Protein AF-A0A6B3FQA1-F1 (afdb_monomer)

Sequence (133 aa):
LWSHFACADEPGHPSIAAQLAVYRDLVAYAEKEGVEPEVRHLANSPATLTIPEAHFDLVRTGIAMYGISPAPELGTSAELGLRPVMTLAAAVALVKDAPAGHGVSYGHHYTTPADTTLGLIPVGYADGVPRHA

Secondary structure (DSSP, 8-state):
-B---SSTTSTT-HHHHHHHHHHHHHHHHHHHTT---S--B--BHHHHHH-GGG-TT--B--GGGGT--S-GGG--TTTTT------------EEEEE-TT-EESGGG-EE-SSSEEEEE----GGGT--TT-

pLDDT: mean 97.63, std 2.91, range [66.94, 98.81]

Solvent-accessible surface area (backbone atoms only — not comparable to full-atom values): 8062 Å² total; per-residue (Å²): 81,74,62,74,72,92,50,50,54,42,87,85,44,68,62,53,63,52,52,53,50,53,50,51,54,52,49,55,50,39,45,74,75,69,51,81,62,95,47,37,31,40,17,37,40,38,24,60,77,75,36,73,94,39,31,75,74,39,65,52,66,52,57,47,76,49,10,39,50,76,27,78,86,76,37,52,24,65,82,69,74,32,62,65,74,78,81,92,81,81,66,74,75,45,76,46,80,43,55,52,72,42,65,45,76,85,89,42,83,45,56,36,90,44,70,46,76,48,73,40,64,89,72,45,57,94,78,66,47,65,88,86,112

Foldseek 3Di:
DEDEQPPLLPPPDPSVVVVLVVLVVVVVVCVVVVDDDPFYAYAEQSCVQPPVVRCGRHHHYDCQVQLADPYVNSPGSVVSVGDHDDDDDFDFPDKDWDAFQCQDDPPSPDGHNGTDIDTDTPDDVVNPPDPVD

Nearest PDB structures (foldseek):
  5fac-assembly2_C  TM=9.937E-01  e=1.362E-17  Streptomyces coelicolor A3(2)
  1vfh-assembly1_A  TM=9.961E-01  e=3.456E-17  Streptomyces lavendulae
  3b8u-assembly2_C  TM=9.245E-01  e=3.751E-11  Escherichia coli K-12
  4wr3-assembly2_D  TM=9.228E-01  e=6.384E-11  Escherichia coli
  2vd9-assembly1_B  TM=9.057E-01  e=1.068E-08  Bacillus anthracis str. Ames

Mean predicted aligned error: 3.46 Å

Radius of gyration: 23.9 Å; Cα contacts (8 Å, |Δi|>4): 189; chains: 1; bounding box: 55×25×60 Å

Structure (mmCIF, N/CA/C/O backbone):
data_AF-A0A6B3FQA1-F1
#
_entry.id   AF-A0A6B3FQA1-F1
#
loop_
_atom_site.group_PDB
_atom_site.id
_atom_site.type_symbol
_atom_site.label_atom_id
_atom_site.label_alt_id
_atom_site.label_comp_id
_atom_site.label_asym_id
_atom_site.label_entity_id
_atom_site.label_seq_id
_atom_site.pdbx_PDB_ins_code
_atom_site.Cartn_x
_atom_site.Cartn_y
_atom_site.Cartn_z
_atom_site.occupancy
_atom_site.B_iso_or_equiv
_atom_site.auth_seq_id
_atom_site.auth_comp_id
_atom_site.auth_asym_id
_atom_site.auth_atom_id
_atom_site.pdbx_PDB_model_num
ATOM 1 N N . LEU A 1 1 ? -20.796 -1.040 15.728 1.00 96.00 1 LEU A N 1
ATOM 2 C CA . LEU A 1 1 ? -20.476 0.417 15.710 1.00 96.00 1 LEU A CA 1
ATOM 3 C C . LEU A 1 1 ? -19.066 0.631 15.187 1.00 96.00 1 LEU A C 1
ATOM 5 O O . LEU A 1 1 ? -18.200 -0.179 15.489 1.00 96.00 1 LEU A O 1
ATOM 9 N N . TRP A 1 2 ? -18.792 1.690 14.423 1.00 98.44 2 TRP A N 1
ATOM 10 C CA . TRP A 1 2 ? -17.501 1.800 13.737 1.00 98.44 2 TRP A CA 1
ATOM 11 C C . TRP A 1 2 ? -17.061 3.219 13.394 1.00 98.44 2 TRP A C 1
ATOM 13 O O . TRP A 1 2 ? -17.863 4.145 13.421 1.00 98.44 2 TRP A O 1
ATOM 23 N N . SER A 1 3 ? -15.776 3.360 13.062 1.00 98.62 3 SER A N 1
ATOM 24 C CA . SER A 1 3 ? -15.196 4.556 12.441 1.00 98.62 3 SER A CA 1
ATOM 25 C C . SER A 1 3 ? -13.919 4.189 11.653 1.00 98.62 3 SER A C 1
ATOM 27 O O . SER A 1 3 ? -13.657 3.005 11.389 1.00 98.62 3 SER A O 1
ATOM 29 N N . HIS A 1 4 ? -13.143 5.181 11.216 1.00 98.69 4 HIS A N 1
ATOM 30 C CA . HIS A 1 4 ? -11.905 5.014 10.456 1.00 98.69 4 HIS A CA 1
ATOM 31 C C . HIS A 1 4 ? -10.874 6.082 10.844 1.00 98.69 4 HIS A C 1
ATOM 33 O O . HIS A 1 4 ? -11.196 7.271 10.877 1.00 98.69 4 HIS A O 1
ATOM 39 N N . PHE A 1 5 ? -9.640 5.668 11.138 1.00 98.69 5 PHE A N 1
ATOM 40 C CA . PHE A 1 5 ? -8.547 6.612 11.375 1.00 98.69 5 PHE A CA 1
ATOM 41 C C . PHE A 1 5 ? -8.170 7.347 10.092 1.00 98.69 5 PHE A C 1
ATOM 43 O O . PHE A 1 5 ? -8.131 6.739 9.025 1.00 98.69 5 PHE A O 1
ATOM 50 N N . ALA A 1 6 ? -7.870 8.638 10.223 1.00 98.38 6 ALA A N 1
ATOM 51 C CA . ALA A 1 6 ? -7.417 9.462 9.108 1.00 98.38 6 ALA A CA 1
ATOM 52 C C . ALA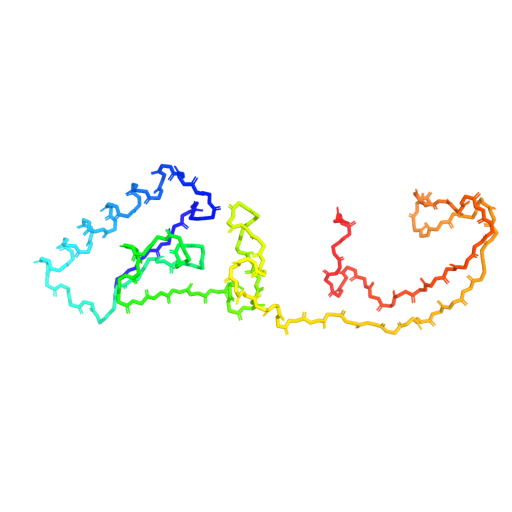 A 1 6 ? -5.910 9.321 8.843 1.00 98.38 6 ALA A C 1
ATOM 54 O O . ALA A 1 6 ? -5.522 9.289 7.686 1.00 98.38 6 ALA A O 1
ATOM 55 N N . CYS A 1 7 ? -5.102 9.213 9.906 1.00 98.12 7 CYS A N 1
ATOM 56 C CA . CYS A 1 7 ? -3.633 9.273 9.842 1.00 98.12 7 CYS A CA 1
ATOM 57 C C . CYS A 1 7 ? -2.978 8.124 10.627 1.00 98.12 7 CYS A C 1
ATOM 59 O O . CYS A 1 7 ? -1.971 8.321 11.298 1.00 98.12 7 CYS A O 1
ATOM 61 N N . ALA A 1 8 ? -3.589 6.933 10.671 1.00 97.56 8 ALA A N 1
ATOM 62 C CA . ALA A 1 8 ? -3.000 5.803 11.410 1.00 97.56 8 ALA A CA 1
ATOM 63 C C . ALA A 1 8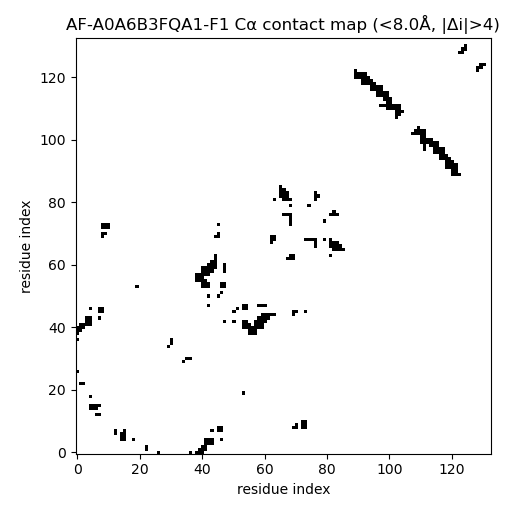 ? -1.679 5.302 10.793 1.00 97.56 8 ALA A C 1
ATOM 65 O O . ALA A 1 8 ? -0.913 4.609 11.456 1.00 97.56 8 ALA A O 1
ATOM 66 N N . ASP A 1 9 ? -1.441 5.644 9.532 1.00 97.00 9 ASP A N 1
ATOM 67 C CA . ASP A 1 9 ? -0.212 5.482 8.762 1.00 97.00 9 ASP A CA 1
ATOM 68 C C . ASP A 1 9 ? 0.894 6.487 9.129 1.00 97.00 9 ASP A C 1
ATOM 70 O O . ASP A 1 9 ? 2.037 6.277 8.740 1.00 97.00 9 ASP A O 1
ATOM 74 N N . GLU A 1 10 ? 0.597 7.505 9.942 1.00 97.00 10 GLU A N 1
ATOM 75 C CA . GLU A 1 10 ? 1.562 8.482 10.459 1.00 97.00 10 GLU A CA 1
ATOM 76 C C . GLU A 1 10 ? 1.792 8.267 11.973 1.00 97.00 10 GLU A C 1
ATOM 78 O O . GLU A 1 10 ? 1.027 8.776 12.806 1.00 97.00 10 GLU A O 1
ATOM 83 N N . PRO A 1 11 ? 2.831 7.513 12.393 1.00 93.38 11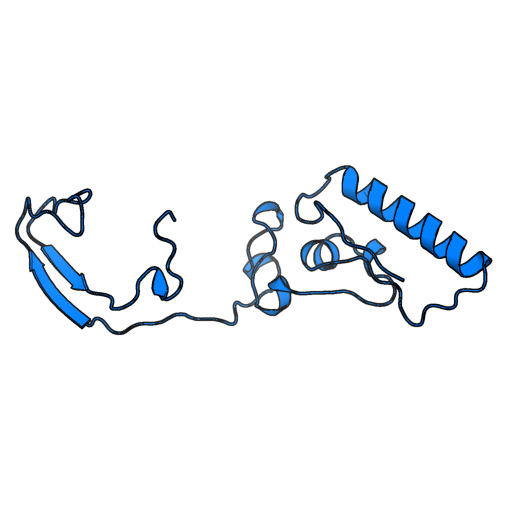 PRO A N 1
ATOM 84 C CA . PRO A 1 11 ? 3.088 7.239 13.805 1.00 93.38 11 PRO A CA 1
ATOM 85 C C . PRO A 1 11 ? 3.180 8.503 14.662 1.00 93.38 11 PRO A C 1
ATOM 87 O O . PRO A 1 11 ? 3.954 9.417 14.388 1.00 93.38 11 PRO A O 1
ATOM 90 N N . GLY A 1 12 ? 2.409 8.534 15.749 1.00 94.25 12 GLY A N 1
ATOM 91 C CA . GLY A 1 12 ? 2.395 9.659 16.685 1.00 94.25 12 GLY A CA 1
ATOM 92 C C . GLY A 1 12 ? 1.546 10.853 16.244 1.00 94.25 12 GLY A C 1
ATOM 93 O O . GLY A 1 12 ? 1.489 11.839 16.982 1.00 94.25 12 GLY A O 1
ATOM 94 N N . HIS A 1 13 ? 0.847 10.782 15.103 1.00 98.12 13 HIS A N 1
ATOM 95 C CA . HIS A 1 13 ? -0.044 11.860 14.686 1.00 98.12 13 HIS A CA 1
ATOM 96 C C . HIS A 1 13 ? -1.155 12.087 15.740 1.00 98.12 13 HIS A C 1
ATOM 98 O O . HIS A 1 13 ? -1.861 11.145 16.122 1.00 98.12 13 HIS A O 1
ATOM 104 N N . PRO A 1 14 ? -1.368 13.327 16.226 1.00 98.06 14 PRO A N 1
ATOM 105 C CA . PRO A 1 14 ? -2.253 13.600 17.365 1.00 98.06 14 PRO A CA 1
ATOM 106 C C . PRO A 1 14 ? -3.726 13.254 17.101 1.00 98.06 14 PRO A C 1
ATOM 108 O O . PRO A 1 14 ? -4.480 12.995 18.042 1.00 98.06 14 PRO A O 1
ATOM 111 N N . SER A 1 15 ? -4.144 13.203 15.828 1.00 98.56 15 SER A N 1
ATOM 112 C CA . SER A 1 15 ? -5.502 12.776 15.464 1.00 98.56 15 SER A CA 1
ATOM 113 C C . SER A 1 15 ? -5.797 11.334 15.875 1.00 98.56 15 SER A C 1
ATOM 115 O O . SER A 1 15 ? -6.948 11.036 16.169 1.00 98.56 15 SER A O 1
ATOM 117 N N . ILE A 1 16 ? -4.791 10.457 15.965 1.00 98.50 16 ILE A N 1
ATOM 118 C CA . ILE A 1 16 ? -4.980 9.054 16.348 1.00 98.50 16 ILE A CA 1
ATOM 119 C C . ILE A 1 16 ? -5.581 8.977 17.754 1.00 98.50 16 ILE A C 1
ATOM 121 O O . ILE A 1 16 ? -6.649 8.394 17.952 1.00 98.50 16 ILE A O 1
ATOM 125 N N . ALA A 1 17 ? -4.932 9.621 18.728 1.00 98.31 17 ALA A N 1
ATOM 126 C CA . ALA A 1 17 ? -5.403 9.635 20.109 1.00 98.31 17 ALA A CA 1
ATOM 127 C C . ALA A 1 17 ? -6.771 10.327 20.229 1.00 98.31 17 ALA A C 1
ATOM 129 O O . ALA A 1 17 ? -7.659 9.825 20.919 1.00 98.31 17 ALA A O 1
ATOM 130 N N . ALA A 1 18 ? -6.969 11.437 19.510 1.00 98.62 18 ALA A N 1
ATOM 131 C CA . ALA A 1 18 ? -8.233 12.169 19.515 1.00 98.62 18 ALA A CA 1
ATOM 132 C C . ALA A 1 18 ? -9.396 11.340 18.936 1.00 98.62 18 ALA A C 1
ATOM 134 O O . ALA A 1 18 ? -10.461 11.258 19.546 1.00 98.62 18 ALA A O 1
ATOM 135 N N . GLN A 1 19 ? -9.197 10.681 17.791 1.00 98.81 19 GLN A N 1
ATOM 136 C CA . GLN A 1 19 ? -10.213 9.834 17.163 1.00 98.81 19 GLN A CA 1
ATOM 137 C C . GLN A 1 19 ? -10.527 8.601 18.014 1.00 98.81 19 GLN A C 1
ATOM 139 O O . GLN A 1 19 ? -11.691 8.218 18.116 1.00 98.81 19 GLN A O 1
ATOM 144 N N . LEU A 1 20 ? -9.518 7.997 18.651 1.00 98.69 20 LEU A N 1
ATOM 145 C CA . LEU A 1 20 ? -9.719 6.861 19.548 1.00 98.69 20 LEU A CA 1
ATOM 146 C C . LEU A 1 20 ? -10.541 7.251 20.784 1.00 98.69 20 LEU A C 1
ATOM 148 O O . LEU A 1 20 ? -11.436 6.502 21.175 1.00 98.69 20 LEU A O 1
ATOM 152 N N . ALA A 1 21 ? -10.267 8.418 21.375 1.00 98.69 21 ALA A N 1
ATOM 153 C CA . ALA A 1 21 ? -11.037 8.941 22.501 1.00 98.69 21 ALA A CA 1
ATOM 154 C C . ALA A 1 21 ? -12.503 9.186 22.112 1.00 98.69 21 ALA A C 1
ATOM 156 O O . ALA A 1 21 ? -13.400 8.608 22.720 1.00 98.69 21 ALA A O 1
ATOM 157 N N . VAL A 1 22 ? -12.743 9.929 21.024 1.00 98.69 22 VAL A N 1
ATOM 158 C CA . VAL A 1 22 ? -14.103 10.202 20.523 1.00 98.69 22 VAL A CA 1
ATOM 159 C C . VAL A 1 22 ? -14.853 8.911 20.196 1.00 98.69 22 VAL A C 1
ATOM 161 O O . VAL A 1 22 ? -16.039 8.787 20.492 1.00 98.69 22 VAL A O 1
ATOM 164 N N . TYR A 1 23 ? -14.176 7.927 19.600 1.00 98.81 23 TYR A N 1
ATOM 165 C CA . TYR A 1 23 ? -14.796 6.643 19.296 1.00 98.81 23 TYR A CA 1
ATOM 166 C C . TYR A 1 23 ? -15.254 5.915 20.566 1.00 98.81 23 TYR A C 1
ATOM 168 O O . TYR A 1 23 ? -16.377 5.418 20.604 1.00 98.81 23 TYR A O 1
ATOM 176 N N . ARG A 1 24 ? -14.425 5.891 21.619 1.00 98.69 24 ARG A N 1
ATOM 177 C CA . ARG A 1 24 ? -14.789 5.286 22.911 1.00 98.69 24 ARG A CA 1
ATOM 178 C C . ARG A 1 24 ? -15.972 6.000 23.558 1.00 98.69 24 ARG A C 1
ATOM 180 O O . ARG A 1 24 ? -16.894 5.323 24.004 1.00 98.69 24 ARG A O 1
ATOM 187 N N . ASP A 1 25 ? -15.979 7.330 23.545 1.00 98.62 25 ASP A N 1
ATOM 188 C CA . ASP A 1 25 ? -17.073 8.127 24.108 1.00 98.62 25 ASP A CA 1
ATOM 189 C C . ASP A 1 25 ? -18.400 7.849 23.390 1.00 98.62 25 ASP A C 1
ATOM 191 O O . ASP A 1 25 ? -19.433 7.658 24.032 1.00 98.62 25 ASP A O 1
ATOM 195 N N . LEU A 1 26 ? -18.379 7.760 22.056 1.00 98.38 26 LEU A N 1
ATOM 196 C CA . LEU A 1 26 ? -19.577 7.477 21.264 1.00 98.38 26 LEU A CA 1
ATOM 197 C C . LEU A 1 26 ? -20.051 6.026 21.381 1.00 98.38 26 LEU A C 1
ATOM 199 O O . LEU A 1 26 ? -21.257 5.787 21.357 1.00 98.38 26 LEU A O 1
ATOM 203 N N . VAL A 1 27 ? -19.135 5.065 21.530 1.00 98.44 27 VAL A N 1
ATOM 204 C CA . VAL A 1 27 ? -19.498 3.675 21.845 1.00 98.44 27 VAL A CA 1
ATOM 205 C C . VAL A 1 27 ? -20.184 3.612 23.208 1.00 98.44 27 VAL A C 1
ATOM 207 O O . VAL A 1 27 ? -21.287 3.082 23.293 1.00 98.44 27 VAL A O 1
ATOM 210 N N . ALA A 1 28 ? -19.593 4.219 24.241 1.00 98.38 28 ALA A N 1
ATOM 211 C CA . ALA A 1 28 ? -20.164 4.232 25.587 1.00 98.38 28 ALA A CA 1
ATOM 212 C C . ALA A 1 28 ? -21.525 4.947 25.634 1.00 98.38 28 ALA A C 1
ATOM 214 O O . ALA A 1 28 ? -22.446 4.494 26.313 1.00 98.38 28 ALA A O 1
ATOM 215 N N . TYR A 1 29 ? -21.675 6.050 24.893 1.00 98.56 29 TYR A N 1
ATOM 216 C CA . TYR A 1 29 ? -22.958 6.731 24.738 1.00 98.56 29 TYR A CA 1
ATOM 217 C C . TYR A 1 29 ? -24.005 5.820 24.087 1.00 98.56 29 TYR A C 1
ATOM 219 O O . TYR A 1 29 ? -25.099 5.673 24.621 1.00 98.56 29 TYR A O 1
ATOM 227 N N . ALA A 1 30 ? -23.673 5.173 22.968 1.00 98.38 30 ALA A N 1
ATOM 228 C CA . ALA A 1 30 ? -24.605 4.294 22.272 1.00 98.38 30 ALA A CA 1
ATOM 229 C C . ALA A 1 30 ? -25.028 3.092 23.136 1.00 98.38 30 ALA A C 1
ATOM 231 O O . ALA A 1 30 ? -26.214 2.780 23.201 1.00 98.38 30 ALA A O 1
ATOM 232 N N . GLU A 1 31 ? -24.084 2.461 23.839 1.00 98.06 31 GLU A N 1
ATOM 233 C CA . GLU A 1 31 ? -24.363 1.359 24.771 1.00 98.06 31 GLU A CA 1
ATOM 234 C C . GLU A 1 31 ? -25.290 1.816 25.914 1.00 98.06 31 GLU A C 1
ATOM 236 O O . GLU A 1 31 ? -26.231 1.110 26.275 1.00 98.06 31 GLU A O 1
ATOM 241 N N . LYS A 1 32 ? -25.103 3.038 26.434 1.00 98.38 32 LYS A N 1
ATOM 242 C CA . LYS A 1 32 ? -25.986 3.626 27.454 1.00 98.38 32 LYS A CA 1
ATOM 243 C C . LYS A 1 32 ? -27.416 3.867 26.951 1.00 98.38 32 LYS A C 1
ATOM 245 O O . LYS A 1 32 ? -28.355 3.730 27.731 1.00 98.38 32 LYS A O 1
ATOM 250 N N . GLU A 1 33 ? -27.585 4.197 25.674 1.00 98.50 33 GLU A N 1
ATOM 251 C CA . GLU A 1 33 ? -28.898 4.367 25.032 1.00 98.50 33 GLU A CA 1
ATOM 252 C C . GLU A 1 33 ? -29.535 3.028 24.597 1.00 98.50 33 GLU A C 1
ATOM 254 O O . GLU A 1 33 ? -30.583 3.016 23.953 1.00 98.50 33 GLU A O 1
ATOM 259 N N . GLY A 1 34 ? -28.929 1.890 24.957 1.00 98.44 34 GLY A N 1
ATOM 260 C CA . GLY A 1 34 ? -29.466 0.552 24.697 1.00 98.44 34 GLY A CA 1
ATOM 261 C C . GLY A 1 34 ? -29.053 -0.054 23.355 1.00 98.44 34 GLY A C 1
ATOM 262 O O . GLY A 1 34 ? -29.652 -1.037 22.922 1.00 98.44 34 GLY A O 1
ATOM 263 N N . VAL A 1 35 ? -28.048 0.507 22.672 1.00 98.31 35 VAL A N 1
ATOM 264 C CA . VAL A 1 35 ? -27.469 -0.120 21.476 1.00 98.31 35 VAL A CA 1
ATOM 265 C C . VAL A 1 35 ? -26.556 -1.267 21.901 1.00 98.31 35 VAL A C 1
ATOM 267 O O . VAL A 1 35 ? -25.570 -1.054 22.598 1.00 98.31 35 VAL A O 1
ATOM 270 N N . GLU A 1 36 ? -26.830 -2.469 21.403 1.00 97.56 36 GLU A N 1
ATOM 271 C CA . GLU A 1 36 ? -26.009 -3.663 21.631 1.00 97.56 36 GLU A CA 1
ATOM 272 C C . GLU A 1 36 ? -25.296 -4.054 20.324 1.00 97.56 36 GLU A C 1
ATOM 274 O O . GLU A 1 36 ? -25.830 -4.830 19.526 1.00 97.56 36 GLU A O 1
ATOM 279 N N . PRO A 1 37 ? -24.124 -3.467 20.011 1.00 96.81 37 PRO A N 1
ATOM 280 C CA . PRO A 1 37 ? -23.421 -3.795 18.780 1.00 96.81 37 PRO A CA 1
ATOM 281 C C . PRO A 1 37 ? -22.839 -5.209 18.848 1.00 96.81 37 PRO A C 1
ATOM 283 O O . PRO A 1 37 ? -22.079 -5.518 19.758 1.00 96.81 37 PRO A O 1
ATOM 286 N N . GLU A 1 38 ? -23.102 -6.024 17.824 1.00 98.19 38 GLU A N 1
ATOM 287 C CA . GLU A 1 38 ? -22.443 -7.332 17.673 1.00 98.19 38 GLU A CA 1
ATOM 288 C C . GLU A 1 38 ? -20.915 -7.186 17.595 1.00 98.19 38 GLU A C 1
ATOM 290 O O . GLU A 1 38 ? -20.179 -7.974 18.180 1.00 98.19 38 GLU A O 1
ATOM 295 N N . VAL A 1 39 ? -20.439 -6.144 16.900 1.00 98.25 39 VAL A N 1
ATOM 296 C CA . VAL A 1 39 ? -19.014 -5.808 16.799 1.00 98.25 39 VAL A CA 1
ATOM 297 C C . VAL A 1 39 ? -18.758 -4.301 16.821 1.00 98.25 39 VAL A C 1
ATOM 299 O O . VAL A 1 39 ? -19.521 -3.479 16.284 1.00 98.25 39 VAL A O 1
ATOM 302 N N . ARG A 1 40 ? -17.615 -3.935 17.395 1.00 98.69 40 ARG A N 1
ATOM 303 C CA . ARG A 1 40 ? -16.995 -2.610 17.379 1.00 98.69 40 ARG A CA 1
ATOM 304 C C . ARG A 1 40 ? -15.677 -2.695 16.621 1.00 98.69 40 ARG A C 1
ATOM 306 O O . ARG A 1 40 ? -14.880 -3.598 16.863 1.00 98.69 40 ARG A O 1
ATOM 313 N N . HIS A 1 41 ? -15.449 -1.770 15.693 1.00 98.75 41 HIS A N 1
ATOM 314 C CA . HIS A 1 41 ? -14.223 -1.754 14.901 1.00 98.75 41 HIS A CA 1
ATOM 315 C C . HIS A 1 41 ? -13.769 -0.355 14.492 1.00 98.75 41 HIS A C 1
ATOM 317 O O . HIS A 1 41 ? -14.536 0.461 13.972 1.00 98.75 41 HIS A O 1
ATOM 323 N N . LEU A 1 42 ? -12.465 -0.122 14.632 1.00 98.81 42 LEU A N 1
ATOM 324 C CA . LEU A 1 42 ? -11.809 1.136 14.283 1.00 98.81 42 LEU A CA 1
ATOM 325 C C . LEU A 1 42 ? -10.551 0.902 13.442 1.00 98.81 42 LEU A C 1
ATOM 327 O O . LEU A 1 42 ? -10.401 1.542 12.400 1.00 98.81 42 LEU A O 1
ATOM 331 N N . ALA A 1 43 ? -9.704 -0.049 13.844 1.00 98.81 43 ALA A N 1
ATOM 332 C CA . ALA A 1 43 ? -8.417 -0.297 13.208 1.00 98.81 43 ALA A CA 1
ATOM 333 C C . ALA A 1 43 ? -8.526 -0.720 11.729 1.00 98.81 43 ALA A C 1
ATOM 335 O O . ALA A 1 43 ? -9.175 -1.712 11.384 1.00 98.81 43 ALA A O 1
ATOM 336 N N . ASN A 1 44 ? -7.859 0.048 10.866 1.00 98.75 44 ASN A N 1
ATOM 337 C CA . ASN A 1 44 ? -7.469 -0.317 9.503 1.00 98.75 44 ASN A CA 1
ATOM 338 C C . ASN A 1 44 ? -6.065 -0.957 9.514 1.00 98.75 44 ASN A C 1
ATOM 340 O O . ASN A 1 44 ? -5.460 -1.072 10.573 1.00 98.75 44 ASN A O 1
ATOM 344 N N . SER A 1 45 ? -5.522 -1.355 8.356 1.00 98.62 45 SER A N 1
ATOM 345 C CA . SER A 1 45 ? -4.197 -2.002 8.269 1.00 98.62 45 SER A CA 1
ATOM 346 C C . SER A 1 45 ? -3.079 -1.360 9.107 1.00 98.62 45 SER A C 1
ATOM 348 O O . SER A 1 45 ? -2.467 -2.105 9.870 1.00 98.62 45 SER A O 1
ATOM 350 N N . PRO A 1 46 ? -2.795 -0.045 9.016 1.00 98.19 46 PRO A N 1
ATOM 351 C CA . PRO A 1 46 ? -1.734 0.548 9.825 1.00 98.19 46 PRO A CA 1
ATOM 352 C C . PRO A 1 46 ? -2.048 0.476 11.326 1.00 98.19 46 PRO A C 1
ATOM 354 O O . PRO A 1 46 ? -1.229 -0.027 12.089 1.00 98.19 46 PRO A O 1
ATOM 357 N N . ALA A 1 47 ? -3.267 0.828 11.750 1.00 98.38 47 ALA A N 1
ATOM 358 C CA . ALA A 1 47 ? -3.660 0.749 13.158 1.00 98.38 47 ALA A CA 1
ATOM 359 C C . ALA A 1 47 ? -3.673 -0.683 13.715 1.00 98.38 47 ALA A C 1
ATOM 361 O O . ALA A 1 47 ? -3.377 -0.889 14.887 1.00 98.38 47 ALA A O 1
ATOM 362 N N . THR A 1 48 ? -3.988 -1.690 12.898 1.00 98.38 48 THR A N 1
ATOM 363 C CA . THR A 1 48 ? -3.899 -3.093 13.317 1.00 98.38 48 THR A CA 1
ATOM 364 C C . THR A 1 48 ? -2.464 -3.470 13.681 1.00 98.38 48 THR A C 1
ATOM 366 O O . THR A 1 48 ? -2.267 -4.217 14.636 1.00 98.38 48 THR A O 1
ATOM 369 N N . LEU A 1 49 ? -1.477 -2.941 12.955 1.00 97.12 49 LEU A N 1
ATOM 370 C CA . LEU A 1 49 ? -0.061 -3.239 13.164 1.00 97.12 49 LEU A CA 1
ATOM 371 C C . LEU A 1 49 ? 0.556 -2.437 14.318 1.00 97.12 49 LEU A C 1
ATOM 373 O O . LEU A 1 49 ? 1.483 -2.932 14.953 1.00 97.12 49 LEU A O 1
ATOM 377 N N . THR A 1 50 ? 0.063 -1.226 14.597 1.00 95.94 50 THR A N 1
ATOM 378 C CA . THR A 1 50 ? 0.743 -0.291 15.514 1.00 95.94 50 THR A CA 1
ATOM 379 C C . THR A 1 50 ? -0.055 0.152 16.735 1.00 95.94 50 THR A C 1
ATOM 381 O O . THR A 1 50 ? 0.550 0.647 17.682 1.00 95.94 50 THR A O 1
ATOM 384 N N . ILE A 1 51 ? -1.382 -0.023 16.754 1.00 97.25 51 ILE A N 1
ATOM 385 C CA . ILE A 1 51 ? -2.273 0.502 17.805 1.00 97.25 51 ILE A CA 1
ATOM 386 C C . ILE A 1 51 ? -3.167 -0.635 18.346 1.00 97.25 51 ILE A C 1
ATOM 388 O O . ILE A 1 51 ? -4.349 -0.728 17.984 1.00 97.25 51 ILE A O 1
ATOM 392 N N . PRO A 1 52 ? -2.635 -1.534 19.201 1.00 97.44 52 PRO A N 1
ATOM 393 C CA . PRO A 1 52 ? -3.392 -2.658 19.763 1.00 97.44 52 PRO A CA 1
ATOM 394 C C . PRO A 1 52 ? -4.693 -2.248 20.466 1.00 97.44 52 PRO A C 1
ATOM 396 O O . PRO A 1 52 ? -5.711 -2.931 20.388 1.00 97.44 52 PRO A O 1
ATOM 399 N N . GLU A 1 53 ? -4.704 -1.084 21.109 1.00 97.44 53 GLU A N 1
ATOM 400 C CA . GLU A 1 53 ? -5.856 -0.546 21.828 1.00 97.44 53 GLU A CA 1
ATOM 401 C C . GLU A 1 53 ? -7.023 -0.097 20.926 1.00 97.44 53 GLU A C 1
ATOM 403 O O . GLU A 1 53 ? -8.076 0.296 21.443 1.00 97.44 53 GLU A O 1
ATOM 408 N N . ALA A 1 54 ? -6.846 -0.151 19.600 1.00 98.12 54 ALA A N 1
ATOM 409 C CA . ALA A 1 54 ? -7.867 0.123 18.592 1.00 98.12 54 ALA A CA 1
ATOM 410 C C . ALA A 1 54 ? -8.420 -1.145 17.909 1.00 98.12 54 ALA A C 1
ATOM 412 O O . ALA A 1 54 ? -9.200 -1.030 16.956 1.00 98.12 54 ALA A O 1
ATOM 413 N N . HIS A 1 55 ? -8.027 -2.344 18.359 1.00 98.44 55 HIS A N 1
ATOM 414 C CA . HIS A 1 55 ? -8.486 -3.606 17.765 1.00 98.44 55 HIS A CA 1
ATOM 415 C C . HIS A 1 55 ? -9.973 -3.880 18.018 1.00 98.44 55 HIS A C 1
ATOM 417 O O . HIS A 1 55 ? -10.650 -4.360 17.113 1.00 98.44 55 HIS A O 1
ATOM 423 N N . PHE A 1 56 ? -10.488 -3.503 19.195 1.00 98.38 56 PHE A N 1
ATOM 424 C CA . PHE A 1 56 ? -11.873 -3.761 19.618 1.00 98.38 56 PHE A CA 1
ATOM 425 C C . PHE A 1 56 ? -12.303 -5.212 19.312 1.00 98.38 56 PHE A C 1
ATOM 427 O O . PHE A 1 56 ? -11.529 -6.130 19.574 1.00 98.38 56 PHE A O 1
ATOM 434 N N . ASP A 1 57 ? -13.514 -5.436 18.795 1.00 98.50 57 ASP A N 1
ATOM 435 C CA . ASP A 1 57 ? -14.026 -6.786 18.519 1.00 98.50 57 ASP A CA 1
ATOM 436 C C . ASP A 1 57 ? -13.636 -7.273 17.112 1.00 98.50 57 ASP A C 1
ATOM 438 O O . ASP A 1 57 ? -13.642 -8.471 16.837 1.00 98.50 57 ASP A O 1
ATOM 442 N N . LEU A 1 58 ? -13.311 -6.346 16.203 1.00 98.75 58 LEU A N 1
ATOM 443 C CA . LEU A 1 58 ? -12.960 -6.640 14.818 1.00 98.75 58 LEU A CA 1
ATOM 444 C C . LEU A 1 58 ? -11.936 -5.628 14.275 1.00 98.75 58 LEU A C 1
ATOM 446 O O . LEU A 1 58 ? -12.093 -4.412 14.400 1.00 98.75 58 LEU A O 1
ATOM 450 N N . VAL A 1 59 ? -10.929 -6.133 13.561 1.00 98.75 59 VAL A N 1
ATOM 451 C CA . VAL A 1 59 ? -9.975 -5.330 12.778 1.00 98.75 59 VAL A CA 1
ATOM 452 C C . VAL A 1 59 ? -10.288 -5.411 11.283 1.00 98.75 59 VAL A C 1
ATOM 454 O O . VAL A 1 59 ? -10.761 -6.435 10.796 1.00 98.75 59 VAL A O 1
ATOM 457 N N . ARG A 1 60 ? -10.026 -4.334 10.531 1.00 98.62 60 ARG A N 1
ATOM 458 C CA . ARG A 1 60 ? -10.314 -4.250 9.087 1.00 98.62 60 ARG A CA 1
ATOM 459 C C . ARG A 1 60 ? -9.032 -4.113 8.273 1.00 98.62 60 ARG A C 1
ATOM 461 O O . ARG A 1 60 ? -8.712 -3.037 7.762 1.00 98.62 60 ARG A O 1
ATOM 468 N N . THR A 1 61 ? -8.284 -5.204 8.160 1.00 98.25 61 THR A N 1
ATOM 469 C CA . THR A 1 61 ? -7.058 -5.251 7.359 1.00 98.25 61 THR A CA 1
ATOM 470 C C . THR A 1 61 ? -7.384 -5.289 5.863 1.00 98.25 61 THR A C 1
ATOM 472 O O . THR A 1 61 ? -8.078 -6.176 5.378 1.00 98.25 61 THR A O 1
ATOM 475 N N . GLY A 1 62 ? -6.875 -4.300 5.125 1.00 98.44 62 GLY A N 1
ATOM 476 C CA . GLY A 1 62 ? -6.987 -4.199 3.670 1.00 98.44 62 GLY A CA 1
ATOM 477 C C . GLY A 1 62 ? -5.634 -4.441 3.010 1.00 98.44 62 GLY A C 1
ATOM 478 O O . GLY A 1 62 ? -5.275 -5.576 2.723 1.00 98.44 62 GLY A O 1
ATOM 479 N N . ILE A 1 63 ? -4.851 -3.376 2.818 1.00 98.25 63 ILE A N 1
ATOM 480 C CA . ILE A 1 63 ? -3.572 -3.406 2.084 1.00 98.25 63 ILE A CA 1
ATOM 481 C C . ILE A 1 63 ? -2.566 -4.433 2.639 1.00 98.25 63 ILE A C 1
ATOM 483 O O . ILE A 1 63 ? -1.911 -5.140 1.872 1.00 98.25 63 ILE A O 1
ATOM 487 N N . ALA A 1 64 ? -2.543 -4.615 3.964 1.00 98.19 64 ALA A N 1
ATOM 488 C CA . ALA A 1 64 ? -1.687 -5.602 4.621 1.00 98.19 64 ALA A CA 1
ATOM 489 C C . ALA A 1 64 ? -2.023 -7.055 4.223 1.00 98.19 64 ALA A C 1
ATOM 491 O O . ALA A 1 64 ? -1.122 -7.886 4.152 1.00 98.19 64 ALA A O 1
ATOM 492 N N . MET A 1 65 ? -3.286 -7.363 3.889 1.00 98.25 65 MET A N 1
ATOM 493 C CA . MET A 1 65 ? -3.685 -8.697 3.408 1.00 98.25 65 MET A CA 1
ATOM 494 C C . MET A 1 65 ? -3.067 -9.038 2.049 1.00 98.25 65 MET A C 1
ATOM 496 O O . MET A 1 65 ? -2.883 -10.211 1.735 1.00 98.25 65 MET A O 1
ATOM 500 N N . TYR A 1 66 ? -2.706 -8.023 1.259 1.00 98.50 66 TYR A N 1
ATOM 501 C CA . TYR A 1 66 ? -2.003 -8.186 -0.016 1.00 98.50 66 TYR A CA 1
ATOM 502 C C . TYR A 1 66 ? -0.477 -8.171 0.140 1.00 98.50 66 TYR A C 1
ATOM 504 O O . TYR A 1 66 ? 0.257 -8.190 -0.850 1.00 98.50 66 TYR A O 1
ATOM 512 N N . GLY A 1 67 ? 0.011 -8.152 1.382 1.00 98.12 67 GLY A N 1
ATOM 513 C CA . GLY A 1 67 ? 1.431 -8.197 1.686 1.00 98.12 67 GLY A CA 1
ATOM 514 C C . GLY A 1 67 ? 2.162 -6.870 1.497 1.00 98.12 67 GLY A C 1
ATOM 515 O O . GLY A 1 67 ? 3.382 -6.861 1.339 1.00 98.12 67 GLY A O 1
ATOM 516 N N . ILE A 1 68 ? 1.431 -5.757 1.464 1.00 98.31 68 ILE A N 1
ATOM 517 C CA . ILE A 1 68 ? 1.971 -4.423 1.196 1.00 98.31 68 ILE A CA 1
ATOM 518 C C . ILE A 1 68 ? 1.975 -3.618 2.501 1.00 98.31 68 ILE A C 1
ATOM 520 O O . ILE A 1 68 ? 0.953 -3.552 3.191 1.00 98.31 68 ILE A O 1
ATOM 524 N N . SER A 1 69 ? 3.127 -3.024 2.837 1.00 97.88 69 SER A N 1
ATOM 525 C CA . SER A 1 69 ? 3.234 -2.092 3.963 1.00 97.88 69 SER A CA 1
ATOM 526 C C . SER A 1 69 ? 2.295 -0.898 3.752 1.00 97.88 69 SER A C 1
ATOM 528 O O . SER A 1 69 ? 2.295 -0.334 2.655 1.00 97.88 69 SER A O 1
ATOM 530 N N . PRO A 1 70 ? 1.491 -0.499 4.755 1.00 96.69 70 PRO A N 1
ATOM 531 C CA . PRO A 1 70 ? 0.555 0.609 4.592 1.00 96.69 70 PRO A CA 1
ATOM 532 C C . PRO A 1 70 ? 1.226 1.969 4.377 1.00 96.69 70 PRO A C 1
ATOM 534 O O . PRO A 1 70 ? 0.629 2.819 3.726 1.00 96.69 70 PRO A O 1
ATOM 537 N N . ALA A 1 71 ? 2.426 2.164 4.929 1.00 95.12 71 ALA A N 1
ATOM 538 C CA . ALA A 1 71 ? 3.173 3.415 4.867 1.00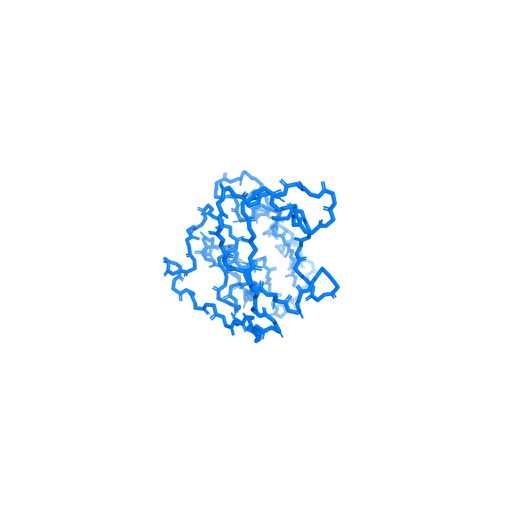 95.12 71 ALA A CA 1
ATOM 539 C C . ALA A 1 71 ? 4.678 3.138 5.023 1.00 95.12 71 ALA A C 1
ATOM 541 O O . ALA A 1 71 ? 5.041 2.270 5.826 1.00 95.12 71 ALA A O 1
ATOM 542 N N . PRO A 1 72 ? 5.565 3.867 4.322 1.00 92.38 72 PRO A N 1
ATOM 543 C CA . PRO A 1 72 ? 7.011 3.781 4.535 1.00 92.38 72 PRO A CA 1
ATOM 544 C C . PRO A 1 72 ? 7.433 4.007 5.995 1.00 92.38 72 PRO A C 1
ATOM 546 O O . PRO A 1 72 ? 8.365 3.366 6.475 1.00 92.38 72 PRO A O 1
ATOM 549 N N . GLU A 1 73 ? 6.720 4.874 6.714 1.00 94.31 73 GLU A N 1
ATOM 550 C CA . GLU A 1 73 ? 6.950 5.241 8.115 1.00 94.31 73 GLU A CA 1
ATOM 551 C C . GLU A 1 73 ? 6.757 4.059 9.077 1.00 94.31 73 GLU A C 1
ATOM 553 O O . GLU A 1 73 ? 7.289 4.071 10.187 1.00 94.31 73 GLU A O 1
ATOM 558 N N . LEU A 1 74 ? 6.016 3.029 8.656 1.00 93.69 74 LEU A N 1
ATOM 559 C CA . LEU A 1 74 ? 5.776 1.804 9.424 1.00 93.69 74 LEU A CA 1
ATOM 560 C C . LEU A 1 74 ? 6.815 0.710 9.158 1.00 93.69 74 LEU A C 1
ATOM 562 O O . LEU A 1 74 ? 6.786 -0.330 9.815 1.00 93.69 74 LEU A O 1
ATOM 566 N N . GLY A 1 75 ? 7.718 0.936 8.204 1.00 95.69 75 GLY A N 1
ATOM 567 C CA . GLY A 1 75 ? 8.688 -0.042 7.732 1.00 95.69 75 GLY A CA 1
ATOM 568 C C . GLY A 1 75 ? 8.267 -0.729 6.435 1.00 95.69 75 GLY A C 1
ATOM 569 O O . GLY A 1 75 ? 7.178 -0.541 5.889 1.00 95.69 75 GLY A O 1
ATOM 570 N N . THR A 1 76 ? 9.171 -1.536 5.904 1.00 97.44 76 THR A N 1
ATOM 571 C CA . THR A 1 76 ? 8.958 -2.337 4.698 1.00 97.44 76 THR A CA 1
ATOM 572 C C . THR A 1 76 ? 7.990 -3.494 4.955 1.00 97.44 76 THR A C 1
ATOM 574 O O . THR A 1 76 ? 7.812 -3.949 6.086 1.00 97.44 76 THR A O 1
ATOM 577 N N . SER A 1 77 ? 7.400 -4.052 3.888 1.00 97.44 77 SER A N 1
ATOM 578 C CA . SER A 1 77 ? 6.575 -5.266 4.004 1.00 97.44 77 SER A CA 1
ATOM 579 C C . SER A 1 77 ? 7.313 -6.398 4.726 1.00 97.44 77 SER A C 1
ATOM 581 O O . SER A 1 77 ? 6.723 -7.073 5.562 1.00 97.44 77 SER A O 1
ATOM 583 N N . ALA A 1 78 ? 8.606 -6.586 4.440 1.00 97.12 78 ALA A N 1
ATOM 584 C CA . ALA A 1 78 ? 9.404 -7.653 5.035 1.00 97.12 78 ALA A CA 1
ATOM 585 C C . ALA A 1 78 ? 9.604 -7.467 6.549 1.00 97.12 78 ALA A C 1
ATOM 587 O O . ALA A 1 78 ? 9.455 -8.431 7.298 1.00 97.12 78 ALA A O 1
ATOM 588 N N . GLU A 1 79 ? 9.888 -6.244 7.006 1.00 97.31 79 GLU A N 1
ATOM 589 C CA . GLU A 1 79 ? 10.038 -5.923 8.437 1.00 97.31 79 GLU A CA 1
ATOM 590 C C . GLU A 1 79 ? 8.736 -6.144 9.218 1.00 97.31 79 GLU A C 1
ATOM 592 O O . GLU A 1 79 ? 8.769 -6.567 10.371 1.00 97.31 79 GLU A O 1
ATOM 597 N N . LEU A 1 80 ? 7.588 -5.943 8.565 1.00 96.75 80 LEU A N 1
ATOM 598 C CA . LEU A 1 80 ? 6.255 -6.196 9.118 1.00 96.75 80 LEU A CA 1
ATOM 599 C C . LEU A 1 80 ? 5.803 -7.666 8.999 1.00 96.75 80 LEU A C 1
ATOM 601 O O . LEU A 1 80 ? 4.668 -7.991 9.346 1.00 96.75 80 LEU A O 1
ATOM 605 N N . GLY A 1 81 ? 6.651 -8.564 8.482 1.00 97.12 81 GLY A N 1
ATOM 606 C CA . GLY A 1 81 ? 6.305 -9.975 8.263 1.00 97.12 81 GLY A CA 1
ATOM 607 C C . GLY A 1 81 ? 5.266 -10.201 7.156 1.00 97.12 81 GLY A C 1
ATOM 608 O O . GLY A 1 81 ? 4.654 -11.267 7.077 1.00 97.12 81 GLY A O 1
ATOM 609 N N . LEU A 1 82 ? 5.056 -9.205 6.294 1.00 98.06 82 LEU A N 1
ATOM 610 C CA . LEU A 1 82 ? 4.120 -9.236 5.179 1.00 98.06 82 LEU A CA 1
ATOM 611 C C . LEU A 1 82 ? 4.808 -9.763 3.914 1.00 98.06 82 LEU A C 1
ATOM 613 O O . LEU A 1 82 ? 5.931 -9.382 3.580 1.00 98.06 82 LEU A O 1
ATOM 617 N N . ARG A 1 83 ? 4.107 -10.619 3.164 1.00 98.31 83 ARG A N 1
ATOM 618 C CA . ARG A 1 83 ? 4.596 -11.176 1.896 1.00 98.31 83 ARG A CA 1
ATOM 619 C C . ARG A 1 83 ? 3.725 -10.699 0.733 1.00 98.31 83 ARG A C 1
ATOM 621 O O . ARG A 1 83 ? 2.577 -11.146 0.672 1.00 98.31 83 ARG A O 1
ATOM 628 N N . PRO A 1 84 ? 4.240 -9.853 -0.183 1.00 98.38 84 PRO A N 1
ATOM 629 C CA . PRO A 1 84 ? 3.500 -9.410 -1.362 1.00 98.38 84 PRO A CA 1
ATOM 630 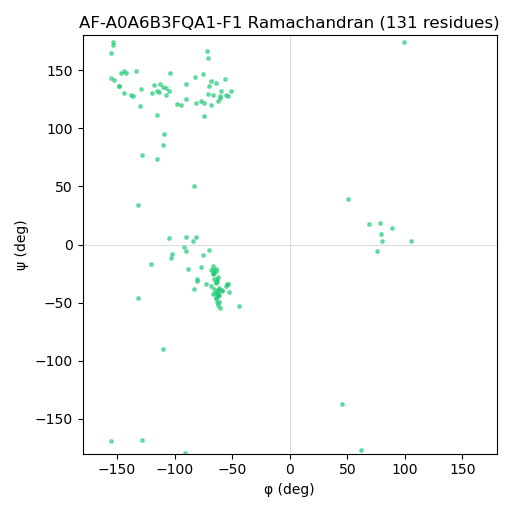C C . PRO A 1 84 ? 2.905 -10.588 -2.134 1.00 98.38 84 PRO A C 1
ATOM 632 O O . PRO A 1 84 ? 3.594 -11.575 -2.395 1.00 98.38 84 PRO A O 1
ATOM 635 N N . VAL A 1 85 ? 1.621 -10.489 -2.481 1.00 98.25 85 VAL A N 1
ATOM 636 C CA . VAL A 1 85 ? 0.879 -11.598 -3.114 1.00 98.25 85 VAL A CA 1
ATOM 637 C C . VAL A 1 85 ? 0.700 -11.441 -4.624 1.00 98.25 85 VAL A C 1
ATOM 639 O O . VAL A 1 85 ? 0.231 -12.366 -5.281 1.00 98.25 85 VAL A O 1
ATOM 642 N N . MET A 1 86 ? 1.063 -10.285 -5.185 1.00 98.19 86 MET A N 1
ATOM 643 C CA . MET A 1 86 ? 0.918 -9.984 -6.609 1.00 98.19 86 MET A CA 1
ATOM 644 C C . MET A 1 86 ? 2.284 -9.849 -7.282 1.00 98.19 86 MET A C 1
ATOM 646 O O . MET A 1 86 ? 3.197 -9.218 -6.757 1.00 98.19 86 MET A O 1
ATOM 650 N N . THR A 1 87 ? 2.411 -10.417 -8.479 1.00 98.06 87 THR A N 1
ATOM 651 C CA . THR A 1 87 ? 3.543 -10.198 -9.384 1.00 98.06 87 THR A CA 1
ATOM 652 C C . THR A 1 87 ? 2.986 -9.858 -10.759 1.00 98.06 87 THR A C 1
ATOM 654 O O . THR A 1 87 ? 2.265 -10.665 -11.343 1.00 98.06 87 THR A O 1
ATOM 657 N N . LEU A 1 88 ? 3.306 -8.666 -11.268 1.00 97.44 88 LEU A N 1
ATOM 658 C CA . LEU A 1 88 ? 2.995 -8.270 -12.640 1.00 97.44 88 LEU A CA 1
ATOM 659 C C . LEU A 1 88 ? 4.169 -8.658 -13.543 1.00 97.44 88 LEU A C 1
ATOM 661 O O . LEU A 1 88 ? 5.307 -8.276 -13.275 1.00 97.44 88 LEU A O 1
ATOM 665 N N . ALA A 1 89 ? 3.898 -9.414 -14.604 1.00 97.94 89 ALA A N 1
ATOM 666 C CA . ALA A 1 89 ? 4.910 -9.894 -15.538 1.00 97.94 89 ALA A CA 1
ATOM 667 C C . ALA A 1 89 ? 4.459 -9.686 -16.988 1.00 97.94 89 ALA A C 1
ATOM 669 O O . ALA A 1 89 ? 3.269 -9.747 -17.290 1.00 97.94 89 ALA A O 1
ATOM 670 N N . ALA A 1 90 ? 5.421 -9.473 -17.887 1.00 97.81 90 ALA A N 1
ATOM 671 C CA . ALA A 1 90 ? 5.184 -9.319 -19.317 1.00 97.81 90 ALA A CA 1
ATOM 672 C C . ALA A 1 90 ? 6.320 -9.953 -20.127 1.00 97.81 90 ALA A C 1
ATOM 674 O O . ALA A 1 90 ? 7.472 -9.977 -19.693 1.00 97.81 90 ALA A O 1
ATOM 675 N N . ALA A 1 91 ? 5.992 -10.448 -21.320 1.00 98.25 91 ALA A N 1
ATOM 676 C CA . ALA A 1 91 ? 6.988 -10.890 -22.287 1.00 98.25 91 ALA A CA 1
ATOM 677 C C . ALA A 1 91 ? 7.532 -9.691 -23.074 1.00 98.25 91 ALA A C 1
ATOM 679 O O . ALA A 1 91 ? 6.788 -8.767 -23.405 1.00 98.25 91 ALA A O 1
ATOM 680 N N . VAL A 1 92 ? 8.821 -9.724 -23.415 1.00 98.44 92 VAL A N 1
ATOM 681 C CA . VAL A 1 92 ? 9.412 -8.729 -24.316 1.00 98.44 92 VAL A CA 1
ATOM 682 C C . VAL A 1 92 ? 8.831 -8.937 -25.715 1.00 98.44 92 VAL A C 1
ATOM 684 O O . VAL A 1 92 ? 8.973 -10.011 -26.293 1.00 98.44 92 VAL A O 1
ATOM 687 N N . ALA A 1 93 ? 8.171 -7.914 -26.256 1.00 98.56 93 ALA A N 1
ATOM 688 C CA . ALA A 1 93 ? 7.503 -7.981 -27.556 1.00 98.56 93 ALA A CA 1
ATOM 689 C C . ALA A 1 93 ? 8.473 -7.796 -28.732 1.00 98.56 93 ALA A C 1
ATOM 691 O O . ALA A 1 93 ? 8.253 -8.333 -29.814 1.00 98.56 93 ALA A O 1
ATOM 692 N N . LEU A 1 94 ? 9.538 -7.017 -28.5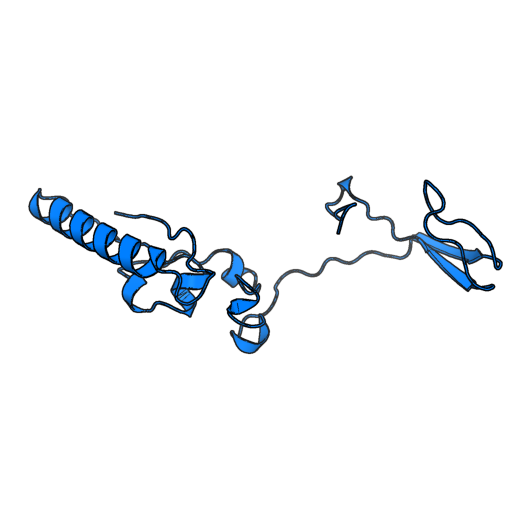31 1.00 98.69 94 LEU A N 1
ATOM 693 C CA . LEU A 1 94 ? 10.565 -6.757 -29.534 1.00 98.69 94 LEU A CA 1
ATOM 694 C C . LEU A 1 94 ? 11.891 -6.439 -28.850 1.00 98.69 94 LEU A C 1
ATOM 696 O O . LEU A 1 94 ? 11.916 -5.702 -27.867 1.00 98.69 94 LEU A O 1
ATOM 700 N N . VAL A 1 95 ? 12.982 -6.934 -29.426 1.00 98.69 95 VAL A N 1
ATOM 701 C CA . VAL A 1 9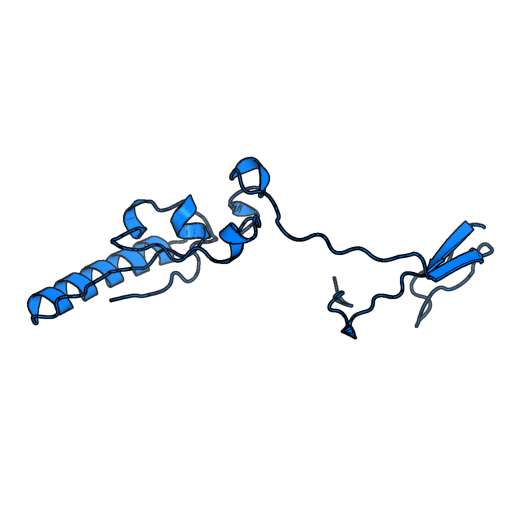5 ? 14.350 -6.531 -29.094 1.00 98.69 95 VAL A CA 1
ATOM 702 C C . VAL A 1 95 ? 14.984 -5.968 -30.360 1.00 98.69 95 VAL A C 1
ATOM 704 O O . VAL A 1 95 ? 14.876 -6.584 -31.419 1.00 98.69 95 VAL A O 1
ATOM 707 N N . LYS A 1 96 ? 15.597 -4.786 -30.275 1.00 98.44 96 LYS A N 1
ATOM 708 C CA . LYS A 1 96 ? 16.252 -4.142 -31.422 1.00 98.44 96 LYS A CA 1
ATOM 709 C C . LYS A 1 96 ? 17.475 -3.342 -31.002 1.00 98.44 96 LYS A C 1
ATOM 711 O O . LYS A 1 96 ? 17.467 -2.733 -29.934 1.00 98.44 96 LYS A O 1
ATOM 716 N N . ASP A 1 97 ? 18.468 -3.280 -31.875 1.00 98.69 97 ASP A N 1
ATOM 717 C CA . ASP A 1 97 ? 19.603 -2.381 -31.696 1.00 98.69 97 ASP A CA 1
ATOM 718 C C . ASP A 1 97 ? 19.208 -0.935 -32.020 1.00 98.69 97 ASP A C 1
ATOM 720 O O . ASP A 1 97 ? 18.357 -0.669 -32.877 1.00 98.69 97 ASP A O 1
ATOM 724 N N . ALA A 1 98 ? 19.814 0.006 -31.304 1.00 98.44 98 ALA A N 1
ATOM 725 C CA . ALA A 1 98 ? 19.623 1.437 -31.456 1.00 98.44 98 ALA A CA 1
ATOM 726 C C . ALA A 1 98 ? 20.985 2.145 -31.369 1.00 98.44 98 ALA A C 1
ATOM 728 O O . ALA A 1 98 ? 21.722 1.917 -30.409 1.00 98.44 98 ALA A O 1
ATOM 729 N N . PRO A 1 99 ? 21.327 3.011 -32.337 1.00 98.56 99 PRO A N 1
ATOM 730 C CA . PRO A 1 99 ? 22.596 3.728 -32.325 1.00 98.56 99 PRO A CA 1
ATOM 731 C C . PRO A 1 99 ? 22.615 4.808 -31.239 1.00 98.56 99 PRO A C 1
ATOM 733 O O . PRO A 1 99 ? 21.561 5.199 -30.734 1.00 98.56 99 PRO A O 1
ATOM 736 N N . ALA A 1 100 ? 23.792 5.343 -30.929 1.00 98.56 100 ALA A N 1
ATOM 737 C CA . ALA A 1 100 ? 23.958 6.542 -30.114 1.00 98.56 100 ALA A CA 1
ATOM 738 C C . ALA A 1 100 ? 23.181 7.739 -30.698 1.00 98.56 100 ALA A C 1
ATOM 740 O O . ALA A 1 100 ? 23.124 7.935 -31.913 1.00 98.56 100 ALA A O 1
ATOM 741 N N . GLY A 1 101 ? 22.596 8.568 -29.832 1.00 98.50 101 GLY A N 1
ATOM 742 C CA . GLY A 1 101 ? 21.843 9.758 -30.233 1.00 98.50 101 GLY A CA 1
ATOM 743 C C . GLY A 1 101 ? 20.413 9.484 -30.720 1.00 98.50 101 GLY A C 1
ATOM 744 O O . GLY A 1 101 ? 19.758 10.396 -31.222 1.00 98.50 101 GLY A O 1
ATOM 745 N N . HIS A 1 102 ? 19.901 8.259 -30.581 1.00 98.44 102 HIS A N 1
ATOM 746 C CA . HIS A 1 102 ? 18.549 7.888 -30.994 1.00 98.44 102 HIS A CA 1
ATOM 747 C C . HIS A 1 102 ? 17.511 8.301 -29.941 1.00 98.44 102 HIS A C 1
ATOM 749 O O . HIS A 1 102 ? 17.569 7.855 -28.794 1.00 98.44 102 HIS A O 1
ATOM 755 N N . GLY A 1 103 ? 16.541 9.130 -30.333 1.00 98.50 103 GLY A N 1
ATOM 756 C CA . GLY A 1 103 ? 15.415 9.511 -29.476 1.00 98.50 103 GLY A CA 1
ATOM 757 C C . GLY A 1 103 ? 14.447 8.346 -29.256 1.00 98.50 103 GLY A C 1
ATOM 758 O O . GLY A 1 103 ? 14.107 7.629 -30.197 1.00 98.50 103 GLY A O 1
ATOM 759 N N . VAL A 1 104 ? 13.993 8.144 -28.018 1.00 98.38 104 VAL A N 1
ATOM 760 C CA . VAL A 1 104 ? 13.100 7.036 -27.644 1.00 98.38 104 VAL A CA 1
ATOM 761 C C . VAL A 1 104 ? 11.766 7.564 -27.127 1.00 98.38 104 VAL A C 1
ATOM 763 O O . VAL A 1 104 ? 11.718 8.471 -26.296 1.00 98.38 104 VAL A O 1
ATOM 766 N N . SER A 1 105 ? 10.682 6.914 -27.567 1.00 98.06 105 SER A N 1
ATOM 767 C CA . SER A 1 105 ? 9.295 7.225 -27.194 1.00 98.06 105 SER A CA 1
ATOM 768 C C . SER A 1 105 ? 8.849 8.636 -27.607 1.00 98.06 105 SER A C 1
ATOM 770 O O . SER A 1 105 ? 9.555 9.369 -28.292 1.00 98.06 105 SER A O 1
ATOM 772 N N . TYR A 1 106 ? 7.630 9.021 -27.244 1.00 97.56 106 TYR A N 1
ATOM 773 C CA . TYR A 1 106 ? 7.094 10.340 -27.569 1.00 97.56 106 TYR A CA 1
ATOM 774 C C . TYR A 1 106 ? 7.895 11.461 -26.893 1.00 97.56 106 TYR A C 1
ATOM 776 O O . TYR A 1 106 ? 8.273 11.356 -25.728 1.00 97.56 106 TYR A O 1
ATOM 784 N N . GLY A 1 107 ? 8.129 12.552 -27.624 1.00 97.44 107 GLY A N 1
ATOM 785 C CA . GLY A 1 107 ? 8.833 13.738 -27.123 1.00 97.44 107 GLY A CA 1
ATOM 786 C C . GLY A 1 107 ? 10.354 13.593 -27.005 1.00 97.44 107 GLY A C 1
ATOM 787 O O . GLY A 1 107 ? 11.015 14.584 -26.720 1.00 97.44 107 GLY A O 1
ATOM 788 N N . HIS A 1 108 ? 10.914 12.399 -27.240 1.00 97.06 108 HIS A N 1
ATOM 789 C CA . HIS A 1 108 ? 12.358 12.128 -27.164 1.00 97.06 108 HIS A CA 1
ATOM 790 C C . HIS A 1 108 ? 13.007 12.622 -25.856 1.00 97.06 108 HIS A C 1
ATOM 792 O O . HIS A 1 108 ? 14.124 13.133 -25.853 1.00 97.06 108 HIS A O 1
ATOM 798 N N . HIS A 1 109 ? 12.310 12.472 -24.723 1.00 97.50 109 HIS A N 1
ATOM 799 C CA . HIS A 1 109 ? 12.856 12.851 -23.412 1.00 97.50 109 HIS A CA 1
ATOM 800 C C . HIS A 1 109 ? 14.019 11.947 -22.977 1.00 97.50 109 HIS A C 1
ATOM 802 O O . HIS A 1 109 ? 14.840 12.351 -22.158 1.00 97.50 109 HIS A O 1
ATOM 808 N N . TYR A 1 110 ? 14.096 10.736 -23.534 1.00 98.12 110 TYR A N 1
ATOM 809 C CA . TYR A 1 110 ? 15.277 9.885 -23.467 1.00 98.12 110 TYR A CA 1
ATOM 810 C C . TYR A 1 110 ? 15.922 9.804 -24.852 1.00 98.12 110 TYR A C 1
ATOM 812 O O . TYR A 1 110 ? 15.236 9.574 -25.851 1.00 98.12 110 TYR A O 1
ATOM 820 N N . THR A 1 111 ? 17.247 9.926 -24.880 1.00 98.56 111 THR A N 1
ATOM 821 C CA . THR A 1 111 ? 18.083 9.735 -26.066 1.00 98.56 111 THR A CA 1
ATOM 822 C C . THR A 1 111 ? 19.210 8.778 -25.696 1.00 98.56 111 THR A C 1
ATOM 824 O O . THR A 1 111 ? 1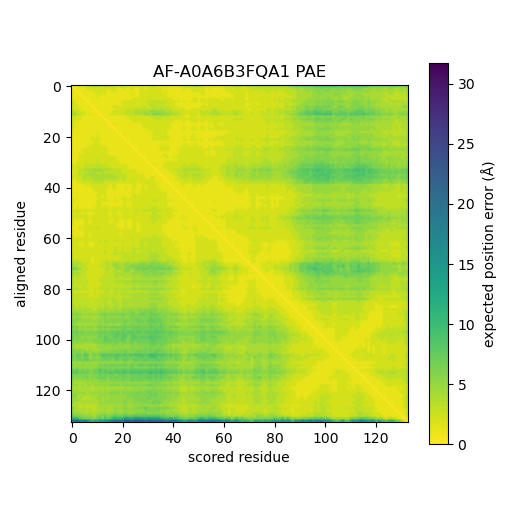9.825 8.938 -24.641 1.00 98.56 111 THR A O 1
ATOM 827 N N . THR A 1 112 ? 19.479 7.776 -26.533 1.00 98.44 112 THR A N 1
ATOM 828 C CA . THR A 1 112 ? 20.525 6.778 -26.264 1.00 98.44 112 THR A CA 1
ATOM 829 C C . THR A 1 112 ? 21.903 7.455 -26.148 1.00 98.44 112 THR A C 1
ATOM 831 O O . THR A 1 112 ? 22.312 8.185 -27.054 1.00 98.44 112 THR A O 1
ATOM 834 N N . PRO A 1 113 ? 22.659 7.247 -25.054 1.00 98.19 113 PRO A N 1
ATOM 835 C CA . PRO A 1 113 ? 23.973 7.876 -24.887 1.00 98.19 113 PRO A CA 1
ATOM 836 C C . PRO A 1 113 ? 25.073 7.193 -25.716 1.00 98.19 113 PRO A C 1
ATOM 838 O O . PRO A 1 113 ? 26.121 7.783 -25.960 1.00 98.19 113 PRO A O 1
ATOM 841 N N . ALA A 1 114 ? 24.839 5.948 -26.131 1.00 98.62 114 ALA A N 1
ATOM 842 C CA . ALA A 1 114 ? 25.725 5.118 -26.933 1.00 98.62 114 ALA A CA 1
ATOM 843 C C . ALA A 1 114 ? 24.887 4.093 -27.716 1.00 98.62 114 ALA A C 1
ATOM 845 O O . ALA A 1 114 ? 23.686 3.954 -27.456 1.00 98.62 114 ALA A O 1
ATOM 846 N N . ASP A 1 115 ? 25.524 3.367 -28.634 1.00 98.62 115 ASP A N 1
ATOM 847 C CA . ASP A 1 115 ? 24.925 2.195 -29.272 1.00 98.62 115 ASP A CA 1
ATOM 848 C C . ASP A 1 115 ? 24.483 1.197 -28.191 1.00 98.62 115 ASP A C 1
ATOM 850 O O . ASP A 1 115 ? 25.235 0.878 -27.268 1.00 98.62 115 ASP A O 1
ATOM 854 N N . THR A 1 116 ? 23.234 0.751 -28.265 1.00 98.62 116 THR A N 1
ATOM 855 C CA . THR A 1 116 ? 22.606 -0.084 -27.238 1.00 98.62 116 THR A CA 1
ATOM 856 C C . THR A 1 116 ? 21.501 -0.954 -27.830 1.00 98.62 116 THR A C 1
ATOM 858 O O . THR A 1 116 ? 21.123 -0.798 -28.989 1.00 98.62 116 THR A O 1
ATOM 861 N N . THR A 1 117 ? 20.936 -1.844 -27.021 1.00 98.62 117 THR A N 1
ATOM 862 C CA . THR A 1 117 ? 19.800 -2.692 -27.387 1.00 98.62 117 THR A CA 1
ATOM 863 C C . THR A 1 117 ? 18.578 -2.295 -26.556 1.00 98.62 117 THR A C 1
ATOM 865 O O . THR A 1 117 ? 18.650 -2.166 -25.335 1.00 98.62 117 THR A O 1
ATOM 868 N N . LEU A 1 118 ? 17.435 -2.105 -27.214 1.00 98.56 118 LEU A N 1
ATOM 869 C CA . LEU A 1 118 ? 16.162 -1.734 -26.597 1.00 98.56 118 LEU A CA 1
ATOM 870 C C . LEU A 1 118 ? 15.193 -2.920 -26.588 1.00 98.56 118 LEU A C 1
ATOM 872 O O . LEU A 1 118 ? 15.005 -3.580 -27.611 1.00 98.56 118 LEU A O 1
ATOM 876 N N . GLY A 1 119 ? 14.529 -3.136 -25.449 1.00 98.44 119 GLY A N 1
ATOM 877 C CA . GLY A 1 119 ? 13.414 -4.072 -25.297 1.00 98.44 119 GLY A CA 1
ATOM 878 C C . GLY A 1 119 ? 12.073 -3.338 -25.218 1.00 98.44 119 GLY A C 1
ATOM 879 O O . GLY A 1 119 ? 11.934 -2.382 -24.457 1.00 98.44 119 GLY A O 1
ATOM 880 N N . LEU A 1 120 ? 11.080 -3.780 -25.989 1.00 98.50 120 LEU A N 1
ATOM 881 C CA . LEU A 1 120 ? 9.714 -3.259 -25.941 1.00 98.50 120 LEU A CA 1
ATOM 882 C C . LEU A 1 120 ? 8.849 -4.119 -25.016 1.00 98.50 120 LEU A C 1
ATOM 884 O O . LEU A 1 120 ? 8.652 -5.305 -25.283 1.00 98.50 120 LEU A O 1
ATOM 888 N N . ILE A 1 121 ? 8.294 -3.510 -23.969 1.00 98.31 121 ILE A N 1
ATOM 889 C CA . ILE A 1 121 ? 7.341 -4.152 -23.057 1.00 98.31 121 ILE A CA 1
ATOM 890 C C . ILE A 1 121 ? 5.915 -3.756 -23.470 1.00 98.31 121 ILE A C 1
ATOM 892 O O . ILE A 1 121 ? 5.620 -2.560 -23.505 1.00 98.31 121 ILE A O 1
ATOM 896 N N . PRO A 1 122 ? 5.023 -4.710 -23.800 1.00 98.00 122 PRO A N 1
ATOM 897 C CA . PRO A 1 122 ? 3.677 -4.427 -24.299 1.00 98.00 122 PRO A CA 1
ATOM 898 C C . PRO A 1 122 ? 2.689 -4.156 -23.151 1.00 98.00 122 PRO A C 1
ATOM 900 O O . PRO A 1 122 ? 1.634 -4.776 -23.081 1.00 98.00 122 PRO A O 1
ATOM 903 N N . VAL A 1 123 ? 3.054 -3.265 -22.228 1.00 98.00 123 VAL A N 1
ATOM 904 C CA . VAL A 1 123 ? 2.215 -2.835 -21.100 1.00 98.00 123 VAL A CA 1
ATOM 905 C C . VAL A 1 123 ? 2.335 -1.323 -20.977 1.00 98.00 123 VAL A C 1
ATOM 907 O O . VAL A 1 123 ? 3.443 -0.785 -20.939 1.00 98.00 123 VAL A O 1
ATOM 910 N N . GLY A 1 124 ? 1.203 -0.630 -20.943 1.00 97.62 124 GLY A N 1
ATOM 911 C CA . GLY A 1 124 ? 1.138 0.822 -20.867 1.00 97.62 124 GLY A CA 1
ATOM 912 C C . GLY A 1 124 ? 0.236 1.327 -19.747 1.00 97.62 124 GLY A C 1
ATOM 913 O O . GLY A 1 124 ? -0.212 0.595 -18.868 1.00 97.62 124 GLY A O 1
ATOM 914 N N . TYR A 1 125 ? -0.059 2.625 -19.791 1.00 97.56 125 TYR A N 1
ATOM 915 C CA . TYR A 1 125 ? -0.905 3.278 -18.789 1.00 97.56 125 TYR A CA 1
ATOM 916 C C . TYR A 1 125 ? -2.363 2.814 -18.818 1.00 97.56 125 TYR A C 1
ATOM 918 O O . TYR A 1 125 ? -3.035 2.890 -17.795 1.00 97.56 125 TYR A O 1
ATOM 926 N N . ALA A 1 126 ? -2.845 2.309 -19.959 1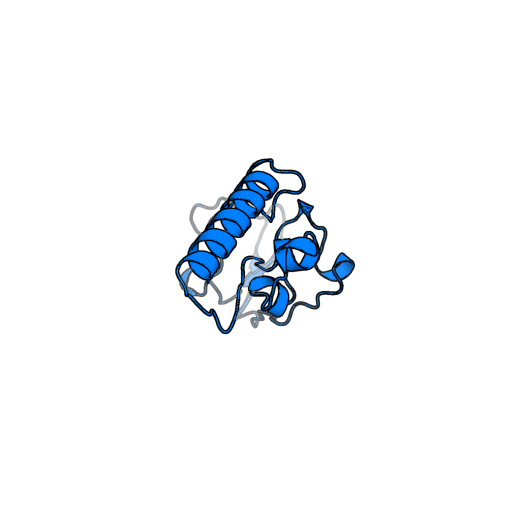.00 97.81 126 ALA A N 1
ATOM 927 C CA . ALA A 1 126 ? -4.168 1.697 -20.055 1.00 97.81 126 ALA A CA 1
ATOM 928 C C . ALA A 1 126 ? -4.258 0.388 -19.247 1.00 97.81 126 ALA A C 1
ATOM 930 O O . ALA A 1 126 ? -5.337 0.036 -18.781 1.00 97.81 126 ALA A O 1
ATOM 931 N N . ASP A 1 127 ? -3.121 -0.278 -19.030 1.00 97.69 127 ASP A N 1
ATOM 932 C CA . ASP A 1 127 ? -2.996 -1.501 -18.234 1.00 97.69 127 ASP A CA 1
ATOM 933 C C . ASP A 1 127 ? -2.666 -1.212 -16.757 1.00 97.69 127 ASP A C 1
ATOM 935 O O . ASP A 1 127 ? -2.554 -2.131 -15.949 1.00 97.69 127 ASP A O 1
ATOM 939 N N . GLY A 1 128 ? -2.497 0.066 -16.391 1.00 96.94 128 GLY A N 1
ATOM 940 C CA . GLY A 1 128 ? -2.243 0.506 -15.018 1.00 96.94 128 GLY A CA 1
ATOM 941 C C . GLY A 1 128 ? -0.807 0.939 -14.704 1.00 96.94 128 GLY A C 1
ATOM 942 O O . GLY A 1 128 ? -0.550 1.299 -13.559 1.00 96.94 128 GLY A O 1
ATOM 943 N N . VAL A 1 129 ? 0.122 0.967 -15.672 1.00 97.31 129 VAL A N 1
ATOM 944 C CA . VAL A 1 129 ? 1.479 1.521 -15.458 1.00 97.31 129 VAL A CA 1
ATOM 945 C C . VAL A 1 129 ? 1.411 3.056 -15.419 1.00 97.31 129 VAL A C 1
ATOM 947 O O . VAL A 1 129 ? 1.151 3.678 -16.453 1.00 97.31 129 VAL A O 1
ATOM 950 N N . PRO A 1 130 ? 1.628 3.718 -14.269 1.00 96.44 130 PRO A N 1
ATOM 951 C CA . PRO A 1 130 ? 1.396 5.154 -14.174 1.00 96.44 130 PRO A CA 1
ATOM 952 C C . PRO A 1 130 ? 2.384 5.933 -15.046 1.00 96.44 130 PRO A C 1
ATOM 954 O O . PRO A 1 130 ? 3.591 5.773 -14.935 1.00 96.44 130 PRO A O 1
ATOM 957 N N . ARG A 1 131 ? 1.882 6.836 -15.896 1.00 95.69 131 ARG A N 1
ATOM 958 C CA . ARG A 1 131 ? 2.728 7.637 -16.806 1.00 95.69 131 ARG A CA 1
ATOM 959 C C . ARG A 1 131 ? 3.644 8.644 -16.085 1.00 95.69 131 ARG A C 1
ATOM 961 O O . ARG A 1 131 ? 4.578 9.156 -16.691 1.00 95.69 131 ARG A O 1
ATOM 968 N N . HIS A 1 132 ? 3.297 9.009 -14.855 1.00 94.25 132 HIS A N 1
ATOM 969 C CA . HIS A 1 132 ? 3.937 10.072 -14.073 1.00 94.25 132 HIS A CA 1
ATOM 970 C C . HIS A 1 132 ? 4.878 9.547 -12.984 1.00 94.25 132 HIS A C 1
ATOM 972 O O . HIS A 1 132 ? 5.553 10.362 -12.359 1.00 94.25 132 HIS A O 1
ATOM 978 N N . ALA A 1 133 ? 4.833 8.239 -12.720 1.00 66.94 133 ALA A N 1
ATOM 979 C CA . ALA A 1 133 ? 5.632 7.591 -11.690 1.00 66.94 133 ALA A CA 1
ATOM 980 C C . ALA A 1 133 ? 7.041 7.278 -12.200 1.00 66.94 133 ALA A C 1
ATOM 982 O O . ALA A 1 133 ? 7.189 7.064 -13.427 1.00 66.94 133 ALA A O 1
#